Protein AF-A0AAP3A4E1-F1 (afdb_monomer_lite)

Foldseek 3Di:
DPDDDDPVLVCLLPDDDDDDDDDDDPPPCPVVSVVSNLVVCVVVPNDNVVDDDDD

Secondary structure (DSSP, 8-state):
--PPPPHHHHHHHH--SS-------TTS-HHHHHHHHHHHHHHTT--GGG-----

InterPro domains:
  IPR014016 UvrD-like helicase, ATP-binding domain [PF00580] (6-54)
  IPR027417 P-loop containing nucleoside triphosphate hydrolase [G3DSA:3.40.50.300] (1-55)
  IPR027417 P-loop containing nucleoside triphosphate hydrolase [SSF52540] (5-54)

Sequence (55 aa):
MTKRLTWEQKSIVSHDTGHALVKAVPGSGKTTILVKRVERLVKTGTDPRSILILM

pLDDT: mean 93.9, std 9.0, range [46.84, 97.94]

Organism: Escherichia coli (NCBI:txid562)

Structure (mmCIF, N/CA/C/O backbone):
data_AF-A0AAP3A4E1-F1
#
_entry.id   AF-A0AAP3A4E1-F1
#
loop_
_atom_site.group_PDB
_atom_site.id
_atom_site.type_symbol
_atom_site.label_atom_id
_atom_site.label_alt_id
_atom_site.label_comp_id
_atom_site.label_asym_id
_atom_site.label_entity_id
_atom_site.label_seq_id
_atom_site.pdbx_PDB_ins_code
_atom_site.Cartn_x
_atom_site.Cartn_y
_atom_site.Cartn_z
_atom_site.occupancy
_atom_site.B_iso_or_equiv
_atom_site.auth_seq_id
_atom_site.auth_comp_id
_atom_site.auth_asym_id
_atom_site.auth_atom_id
_atom_site.pdbx_PDB_model_num
ATOM 1 N N . MET A 1 1 ? 18.405 2.890 5.052 1.00 46.84 1 MET A N 1
ATOM 2 C CA . MET A 1 1 ? 18.373 4.123 4.231 1.00 46.84 1 MET A CA 1
ATOM 3 C C . MET A 1 1 ? 16.931 4.490 3.910 1.00 46.84 1 MET A C 1
ATOM 5 O O . MET A 1 1 ? 16.271 3.771 3.170 1.00 46.84 1 MET A O 1
ATOM 9 N N . THR A 1 2 ? 16.417 5.580 4.470 1.00 57.03 2 THR A N 1
ATOM 10 C CA . THR A 1 2 ? 15.076 6.100 4.162 1.00 57.03 2 THR A CA 1
ATOM 11 C C . THR A 1 2 ? 15.153 6.931 2.881 1.00 57.03 2 THR A C 1
ATOM 13 O O . THR A 1 2 ? 15.393 8.133 2.913 1.00 57.03 2 THR A O 1
ATOM 16 N N . LYS A 1 3 ? 15.015 6.281 1.718 1.00 74.75 3 LYS A N 1
ATOM 17 C CA . LYS A 1 3 ? 14.945 6.990 0.432 1.00 74.75 3 LYS A CA 1
ATOM 18 C C . LYS A 1 3 ? 13.587 7.689 0.324 1.00 74.75 3 LYS A C 1
ATOM 20 O O . LYS A 1 3 ? 12.549 7.072 0.566 1.00 74.75 3 LYS A O 1
ATOM 25 N N . ARG A 1 4 ? 13.592 8.982 -0.009 1.00 90.31 4 ARG A N 1
ATOM 26 C CA . ARG A 1 4 ? 12.367 9.769 -0.210 1.00 90.31 4 ARG A CA 1
ATOM 27 C C . ARG A 1 4 ? 11.624 9.242 -1.442 1.00 90.31 4 ARG A C 1
ATOM 29 O O . ARG A 1 4 ? 12.240 9.063 -2.489 1.00 90.31 4 ARG A O 1
ATOM 36 N N . LEU A 1 5 ? 10.320 9.002 -1.307 1.00 95.25 5 LEU A N 1
ATOM 37 C CA . LEU A 1 5 ? 9.467 8.587 -2.423 1.00 95.25 5 LEU A CA 1
ATOM 38 C C . LEU A 1 5 ? 9.281 9.733 -3.425 1.00 95.25 5 LEU A C 1
ATOM 40 O O . LEU A 1 5 ? 9.143 10.894 -3.014 1.00 95.25 5 LEU A O 1
ATOM 44 N N . THR A 1 6 ? 9.224 9.398 -4.715 1.00 96.25 6 THR A N 1
ATOM 45 C CA . THR A 1 6 ? 8.809 10.342 -5.767 1.00 96.25 6 THR A CA 1
ATOM 46 C C . THR A 1 6 ? 7.319 10.673 -5.646 1.00 96.25 6 THR A C 1
ATOM 48 O O . THR A 1 6 ? 6.595 10.064 -4.853 1.00 96.25 6 THR A O 1
ATOM 51 N N . TRP A 1 7 ? 6.836 11.645 -6.418 1.00 96.88 7 TRP A N 1
ATOM 52 C CA . TRP A 1 7 ? 5.418 12.012 -6.416 1.00 96.88 7 TRP A CA 1
ATOM 53 C C . TRP A 1 7 ? 4.521 10.879 -6.926 1.00 96.88 7 TRP A C 1
ATOM 55 O O . TRP A 1 7 ? 3.495 10.587 -6.315 1.00 96.88 7 TRP A O 1
ATOM 65 N N . GLU A 1 8 ? 4.955 10.167 -7.962 1.00 96.50 8 GLU A N 1
ATOM 66 C CA . GLU A 1 8 ? 4.268 9.000 -8.519 1.00 96.50 8 GLU A CA 1
ATOM 67 C C . GLU A 1 8 ? 4.183 7.877 -7.482 1.00 96.50 8 GLU A C 1
ATOM 69 O O . GLU A 1 8 ? 3.118 7.313 -7.241 1.00 96.50 8 GLU A O 1
ATOM 74 N N . GLN A 1 9 ? 5.295 7.592 -6.797 1.00 97.12 9 GLN A N 1
ATOM 75 C CA . GLN A 1 9 ? 5.335 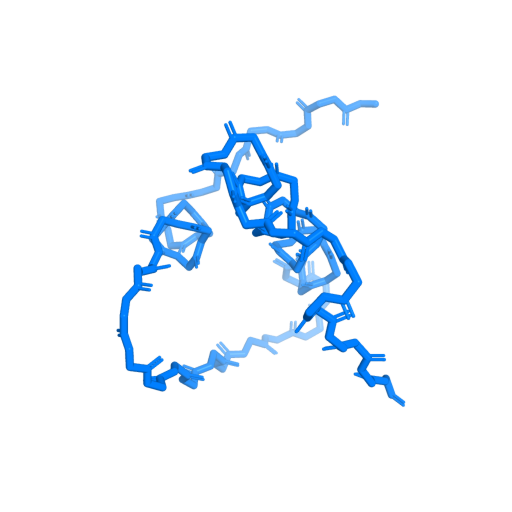6.583 -5.740 1.00 97.12 9 GLN A CA 1
ATOM 76 C C . GLN A 1 9 ? 4.436 6.954 -4.555 1.00 97.12 9 GLN A C 1
ATOM 78 O O . GLN A 1 9 ? 3.752 6.087 -4.013 1.00 97.12 9 GLN A O 1
ATOM 83 N N . LYS A 1 10 ? 4.403 8.235 -4.163 1.00 97.06 10 LYS A N 1
ATOM 84 C CA . LYS A 1 10 ? 3.482 8.718 -3.125 1.00 97.06 10 LYS A CA 1
ATOM 85 C C . LYS A 1 10 ? 2.029 8.521 -3.533 1.00 97.06 10 LYS A C 1
ATOM 87 O O . LYS A 1 10 ? 1.280 8.019 -2.709 1.00 97.06 10 LYS A O 1
ATOM 92 N N . SER A 1 11 ? 1.666 8.843 -4.778 1.00 96.75 11 SER A N 1
ATOM 93 C CA . SER A 1 11 ? 0.307 8.650 -5.308 1.00 96.75 11 SER A CA 1
ATOM 94 C C . SER A 1 11 ? -0.147 7.187 -5.202 1.00 96.75 11 SER A C 1
ATOM 96 O O . SER A 1 11 ? -1.245 6.897 -4.730 1.00 96.75 11 SER A O 1
ATOM 98 N N . ILE A 1 12 ? 0.745 6.244 -5.528 1.00 97.38 12 ILE A N 1
ATOM 99 C CA . ILE A 1 12 ? 0.474 4.802 -5.407 1.00 97.38 12 ILE A CA 1
ATOM 100 C C . ILE A 1 12 ? 0.285 4.384 -3.940 1.00 97.38 12 ILE A C 1
ATOM 102 O O . ILE A 1 12 ? -0.623 3.615 -3.609 1.00 97.38 12 ILE A O 1
ATOM 106 N N . VAL A 1 13 ? 1.137 4.885 -3.041 1.00 97.44 13 VAL A N 1
ATOM 107 C CA . VAL A 1 13 ? 1.030 4.604 -1.602 1.00 97.44 13 VAL A CA 1
ATOM 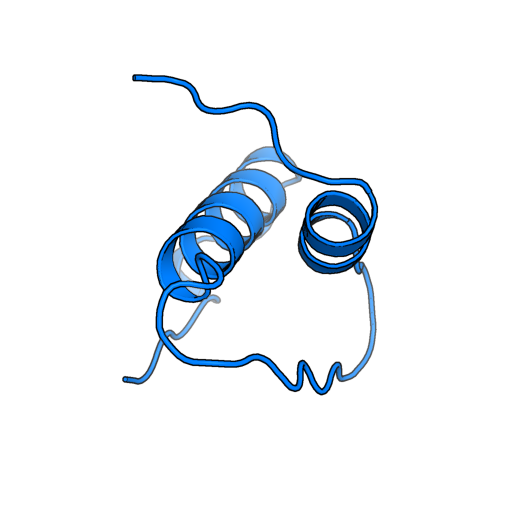108 C C . VAL A 1 13 ? -0.262 5.196 -1.030 1.00 97.44 13 VAL A C 1
ATOM 110 O O . VAL A 1 13 ? -0.937 4.529 -0.248 1.00 97.44 13 VAL A O 1
ATOM 113 N N . SER A 1 14 ? -0.640 6.409 -1.441 1.00 97.12 14 SER A N 1
ATOM 114 C CA . SER A 1 14 ? -1.827 7.121 -0.958 1.00 97.12 14 SER A CA 1
ATOM 115 C C . SER A 1 14 ? -3.142 6.677 -1.599 1.00 97.12 14 SER A C 1
ATOM 117 O O . SER A 1 14 ? -4.191 7.136 -1.164 1.00 97.12 14 SER A O 1
ATOM 119 N N . HIS A 1 15 ? -3.119 5.808 -2.612 1.00 97.31 15 HIS A N 1
ATOM 120 C CA . HIS A 1 15 ? -4.342 5.325 -3.247 1.00 97.31 15 HIS A CA 1
ATOM 121 C C . HIS A 1 15 ? -5.250 4.608 -2.232 1.00 97.31 15 HIS A C 1
ATOM 123 O O . HIS A 1 15 ? -4.783 3.739 -1.490 1.00 97.31 15 HIS A O 1
ATOM 129 N N . ASP A 1 16 ? -6.525 4.988 -2.187 1.00 91.62 16 ASP A N 1
ATOM 130 C CA . ASP A 1 16 ? -7.400 4.691 -1.050 1.00 91.62 16 ASP A CA 1
ATOM 131 C C . ASP A 1 16 ? -8.432 3.599 -1.346 1.00 91.62 16 ASP A C 1
ATOM 133 O O . ASP A 1 16 ? -8.474 2.588 -0.650 1.00 91.62 16 ASP A O 1
ATOM 137 N N . THR A 1 17 ? -9.214 3.753 -2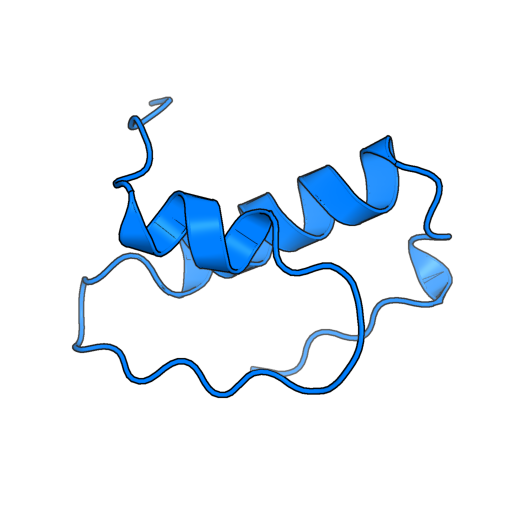.414 1.00 90.19 17 THR A N 1
ATOM 138 C CA . THR A 1 17 ? -10.340 2.867 -2.733 1.00 90.19 17 THR A CA 1
ATOM 139 C C . THR A 1 17 ? -10.326 2.431 -4.195 1.00 90.19 17 THR A C 1
ATOM 141 O O . THR A 1 17 ? -9.823 3.141 -5.063 1.00 90.19 17 THR A O 1
ATOM 144 N N . GLY A 1 18 ? -10.915 1.269 -4.479 1.00 94.06 18 GLY A N 1
ATOM 145 C CA . GLY A 1 18 ? -10.976 0.707 -5.829 1.00 94.06 18 GLY A CA 1
ATOM 146 C C . GLY A 1 18 ? -9.704 -0.033 -6.252 1.00 94.06 18 GLY A C 1
ATOM 147 O O . GLY A 1 18 ? -8.818 -0.320 -5.445 1.00 94.06 18 GLY A O 1
ATOM 148 N N . HIS A 1 19 ? -9.646 -0.396 -7.533 1.00 96.00 19 HIS A N 1
ATOM 149 C CA . HIS A 1 19 ? -8.517 -1.118 -8.117 1.00 96.00 19 HIS A CA 1
ATOM 150 C C . HIS A 1 19 ? -7.488 -0.152 -8.715 1.00 96.00 19 HIS A C 1
ATOM 152 O O . HIS A 1 19 ? -7.851 0.790 -9.417 1.00 96.00 19 HIS A O 1
ATOM 158 N N . ALA A 1 20 ? -6.199 -0.448 -8.526 1.00 95.94 20 ALA A N 1
ATOM 159 C CA . ALA A 1 20 ? -5.102 0.247 -9.195 1.00 95.94 20 ALA A CA 1
ATOM 160 C C . ALA A 1 20 ? -4.264 -0.704 -10.048 1.00 95.94 20 ALA A C 1
ATOM 162 O O . ALA A 1 20 ? -3.910 -1.802 -9.622 1.00 95.94 20 ALA A O 1
ATOM 163 N N . LEU A 1 21 ? -3.868 -0.218 -11.226 1.00 96.31 21 LEU A N 1
ATOM 164 C CA . LEU A 1 21 ? -2.864 -0.838 -12.081 1.00 96.31 21 LEU A CA 1
ATOM 165 C C . LEU A 1 21 ? -1.620 0.054 -12.121 1.00 96.31 21 LEU A C 1
ATOM 167 O O . LEU A 1 21 ? -1.680 1.193 -12.578 1.00 96.31 21 LEU A O 1
ATOM 171 N N . VAL A 1 22 ? -0.480 -0.479 -11.684 1.00 95.88 22 VAL A N 1
ATOM 172 C CA . VAL A 1 22 ? 0.799 0.244 -11.669 1.00 95.88 22 VAL A CA 1
ATOM 173 C C . VAL A 1 22 ? 1.745 -0.373 -12.694 1.00 95.88 22 VAL A C 1
ATOM 175 O O . VAL A 1 22 ? 2.279 -1.461 -12.489 1.00 95.88 22 VAL A O 1
ATOM 178 N N . LYS A 1 23 ? 1.987 0.338 -13.799 1.00 96.38 23 LYS A N 1
ATOM 179 C CA . LYS A 1 23 ? 2.990 -0.047 -14.803 1.00 96.38 23 LYS A CA 1
ATOM 180 C C . LYS A 1 23 ? 4.344 0.534 -14.410 1.00 96.38 23 LYS A C 1
ATOM 182 O O . LYS A 1 23 ? 4.461 1.744 -14.241 1.00 96.38 23 LYS A O 1
ATOM 187 N N . ALA A 1 24 ? 5.365 -0.309 -14.253 1.00 94.94 24 ALA A N 1
ATOM 188 C CA . ALA A 1 24 ? 6.678 0.161 -13.823 1.00 94.94 24 ALA A CA 1
ATOM 189 C C . ALA A 1 24 ? 7.844 -0.704 -14.330 1.00 94.94 24 ALA A C 1
ATOM 191 O O . ALA A 1 24 ? 7.796 -1.936 -14.285 1.00 94.94 24 ALA A O 1
ATOM 192 N N . VAL A 1 25 ? 8.935 -0.049 -14.731 1.00 96.12 25 VAL A N 1
ATOM 193 C CA . VAL A 1 25 ? 10.157 -0.671 -15.279 1.00 96.12 25 VAL A CA 1
ATOM 194 C C . VAL A 1 25 ? 11.004 -1.383 -14.210 1.00 96.12 25 VAL A C 1
ATOM 196 O O . VAL A 1 25 ? 10.818 -1.136 -13.012 1.00 96.12 25 VAL A O 1
ATOM 199 N N . PRO A 1 26 ? 11.922 -2.300 -14.574 1.00 96.62 26 PRO A N 1
ATOM 200 C CA . PRO A 1 26 ? 12.902 -2.856 -13.635 1.00 96.62 26 PRO A CA 1
ATOM 201 C C . PRO A 1 26 ? 13.650 -1.761 -12.855 1.00 96.62 26 PRO A C 1
ATOM 203 O O . PRO A 1 26 ? 13.921 -0.689 -13.383 1.00 96.62 26 PRO A O 1
ATOM 206 N N . GLY A 1 27 ? 13.933 -1.996 -11.570 1.00 94.69 27 GLY A N 1
ATOM 207 C CA . GLY A 1 27 ? 14.644 -1.028 -10.720 1.00 94.69 27 GLY A CA 1
ATOM 208 C C . GLY A 1 27 ? 13.836 0.197 -10.255 1.00 94.69 27 GLY A C 1
ATOM 209 O O . GLY A 1 27 ? 14.338 0.978 -9.452 1.00 94.69 27 GLY A O 1
ATOM 210 N N . SER A 1 28 ? 12.569 0.354 -10.655 1.00 94.94 28 SER A N 1
ATOM 211 C CA . SER A 1 28 ? 11.736 1.517 -10.285 1.00 94.94 28 SER A CA 1
ATOM 212 C C . SER A 1 28 ? 11.273 1.566 -8.816 1.00 94.94 28 SER A C 1
ATOM 214 O O . SER A 1 28 ? 10.576 2.497 -8.410 1.00 94.94 28 SER A O 1
ATOM 216 N N . GLY A 1 29 ? 11.609 0.552 -8.011 1.00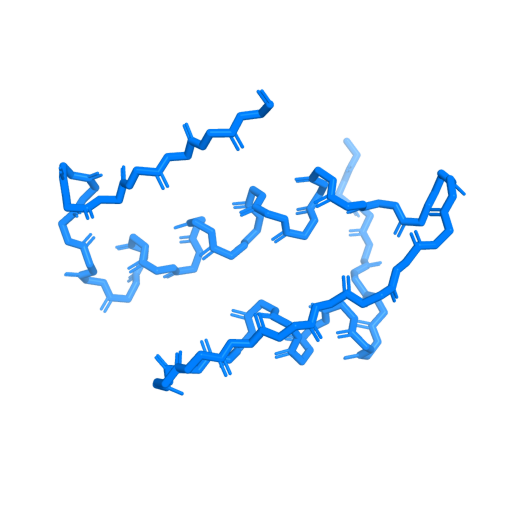 94.81 29 GLY A N 1
ATOM 217 C CA . GLY A 1 29 ? 11.194 0.464 -6.608 1.00 94.81 29 GLY A CA 1
ATOM 218 C C . GLY A 1 29 ? 9.798 -0.130 -6.379 1.00 94.81 29 GLY A C 1
ATOM 219 O O . GLY A 1 29 ? 9.162 0.217 -5.389 1.00 94.81 29 GLY A O 1
ATOM 220 N N . LYS A 1 30 ? 9.324 -1.038 -7.249 1.00 95.50 30 LYS A N 1
ATOM 221 C CA . LYS A 1 30 ? 8.035 -1.760 -7.106 1.00 95.50 30 LYS A CA 1
ATOM 222 C C . LYS A 1 30 ? 7.838 -2.401 -5.724 1.00 95.50 30 LYS A C 1
ATOM 224 O O . LYS A 1 30 ? 6.791 -2.255 -5.103 1.00 95.50 30 LYS A O 1
ATOM 229 N N . THR A 1 31 ? 8.869 -3.054 -5.202 1.00 94.88 31 THR A N 1
ATOM 230 C CA . THR A 1 31 ? 8.810 -3.648 -3.861 1.00 94.88 31 THR A CA 1
ATOM 231 C C . THR A 1 31 ? 8.755 -2.570 -2.779 1.00 94.88 31 THR A C 1
ATOM 233 O O . THR A 1 31 ? 7.988 -2.682 -1.829 1.00 94.88 31 THR A O 1
ATOM 236 N N . THR A 1 32 ? 9.509 -1.477 -2.941 1.00 95.62 32 THR A N 1
ATOM 237 C CA . THR A 1 32 ? 9.500 -0.347 -2.001 1.00 95.62 32 THR A CA 1
ATOM 238 C C . THR A 1 32 ? 8.120 0.299 -1.903 1.00 95.62 32 THR A C 1
ATOM 240 O O . THR A 1 32 ? 7.661 0.565 -0.794 1.00 95.62 32 THR A O 1
ATOM 243 N N . ILE A 1 33 ? 7.438 0.525 -3.032 1.00 96.12 33 ILE A N 1
ATOM 244 C CA . ILE A 1 33 ? 6.080 1.088 -3.023 1.00 96.12 33 ILE A CA 1
ATOM 245 C C . ILE A 1 33 ? 5.068 0.124 -2.401 1.00 96.12 33 ILE A C 1
ATOM 247 O O . ILE A 1 33 ? 4.211 0.578 -1.649 1.00 96.12 33 ILE A O 1
ATOM 251 N N . LEU A 1 34 ? 5.192 -1.188 -2.641 1.00 96.25 34 LEU A N 1
ATOM 252 C CA . LEU A 1 34 ? 4.296 -2.187 -2.059 1.00 96.25 34 LEU A CA 1
ATOM 253 C C . LEU A 1 34 ? 4.433 -2.220 -0.531 1.00 96.25 34 LEU A C 1
ATOM 255 O O . LEU A 1 34 ? 3.435 -2.098 0.174 1.00 96.25 34 LEU A O 1
ATOM 259 N N . VAL A 1 35 ? 5.666 -2.270 -0.016 1.00 96.38 35 VAL A N 1
ATOM 260 C CA . VAL A 1 35 ? 5.936 -2.216 1.432 1.00 96.38 35 VAL A CA 1
ATOM 261 C C . VAL A 1 35 ? 5.399 -0.922 2.042 1.00 96.38 35 VAL A C 1
ATOM 263 O O . VAL A 1 35 ? 4.732 -0.956 3.073 1.00 96.38 35 VAL A O 1
ATOM 266 N N . LYS A 1 36 ? 5.636 0.229 1.400 1.00 97.12 36 LYS A N 1
ATOM 267 C CA . LYS A 1 36 ? 5.156 1.526 1.902 1.00 97.12 36 LYS A CA 1
ATOM 268 C C . LYS A 1 36 ? 3.635 1.652 1.872 1.00 97.12 36 LYS A C 1
ATOM 270 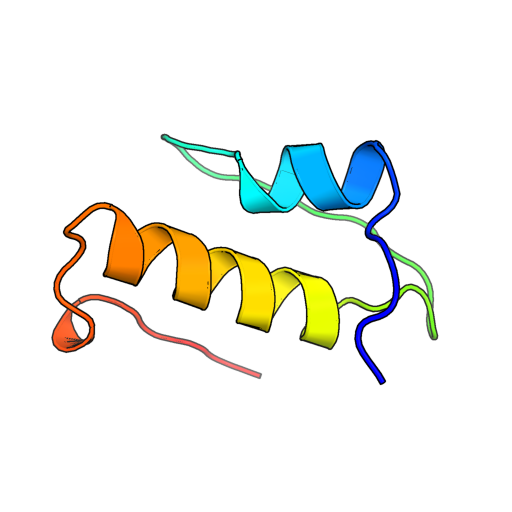O O . LYS A 1 36 ? 3.067 2.278 2.764 1.00 97.12 36 LYS A O 1
ATOM 275 N N . ARG A 1 37 ? 2.972 1.042 0.886 1.00 96.88 37 ARG A N 1
ATOM 276 C CA . ARG A 1 37 ? 1.509 0.960 0.823 1.00 96.88 37 ARG A CA 1
ATOM 277 C C . ARG A 1 37 ? 0.959 0.140 1.985 1.00 96.88 37 ARG A C 1
ATOM 279 O O . ARG A 1 37 ? 0.074 0.624 2.679 1.00 96.88 37 ARG A O 1
ATOM 286 N N . VAL A 1 38 ? 1.507 -1.050 2.226 1.00 97.19 38 VAL A N 1
ATOM 287 C CA . VAL A 1 38 ? 1.097 -1.913 3.348 1.00 97.19 38 VAL A CA 1
ATOM 288 C C . VAL A 1 38 ? 1.326 -1.203 4.681 1.00 97.19 38 VAL A C 1
ATOM 290 O O . VAL A 1 38 ? 0.423 -1.150 5.509 1.00 97.19 38 VAL A O 1
ATOM 293 N N . GLU A 1 39 ? 2.489 -0.567 4.856 1.00 97.44 39 GLU A N 1
ATOM 294 C CA . GLU A 1 39 ? 2.794 0.236 6.044 1.00 97.44 39 GLU A CA 1
ATOM 295 C C . GLU A 1 39 ? 1.747 1.338 6.274 1.00 97.44 39 GLU A C 1
ATOM 297 O O . GLU A 1 39 ? 1.292 1.515 7.403 1.00 97.44 39 GLU A O 1
ATOM 302 N N . ARG A 1 40 ? 1.337 2.066 5.222 1.00 97.31 40 ARG A N 1
ATOM 303 C CA . ARG A 1 40 ? 0.276 3.080 5.329 1.00 97.31 40 ARG A CA 1
ATOM 304 C C . ARG A 1 40 ? -1.057 2.448 5.721 1.00 97.31 40 ARG A C 1
ATOM 306 O O . ARG A 1 40 ? -1.644 2.919 6.683 1.00 97.31 40 ARG A O 1
ATOM 313 N N . LEU A 1 41 ? -1.508 1.413 5.007 1.00 97.38 41 LEU A N 1
ATOM 314 C CA . LEU A 1 41 ? -2.808 0.770 5.240 1.00 97.38 41 LEU A CA 1
ATOM 315 C C . LEU A 1 41 ? -2.953 0.290 6.687 1.00 97.38 41 LEU A C 1
ATOM 317 O O . LEU A 1 41 ? -3.971 0.554 7.324 1.00 97.38 41 LEU A O 1
ATOM 321 N N . VAL A 1 42 ? -1.909 -0.345 7.224 1.00 97.81 42 VAL A N 1
ATOM 322 C CA . VAL A 1 42 ? -1.882 -0.797 8.621 1.00 97.81 42 VAL A CA 1
ATOM 323 C C . VAL A 1 42 ? -1.910 0.391 9.585 1.00 97.81 42 VAL A C 1
ATOM 325 O O . VAL A 1 42 ? -2.705 0.402 10.521 1.00 97.81 42 VAL A O 1
ATOM 328 N N . LYS A 1 43 ? -1.104 1.434 9.342 1.00 97.44 43 LYS A N 1
ATOM 329 C CA . LYS A 1 43 ? -1.107 2.653 10.174 1.00 97.44 43 LYS A CA 1
ATOM 330 C C . LYS A 1 43 ? -2.445 3.388 10.165 1.00 97.44 43 LYS A C 1
ATOM 332 O O . LYS A 1 43 ? -2.765 4.052 11.143 1.00 97.44 43 LYS A O 1
ATOM 337 N N . THR A 1 44 ? -3.210 3.287 9.081 1.00 96.31 44 THR A N 1
ATOM 338 C CA . THR A 1 44 ? -4.537 3.902 8.949 1.00 96.31 44 THR A CA 1
ATOM 339 C C . THR A 1 44 ? -5.678 2.978 9.382 1.00 96.31 44 THR A C 1
ATOM 341 O O . THR A 1 44 ? -6.833 3.320 9.162 1.00 96.31 44 THR A O 1
ATOM 344 N N . GLY A 1 45 ? -5.381 1.831 10.007 1.00 97.06 45 GLY A N 1
ATOM 345 C CA . GLY A 1 45 ? -6.379 0.980 10.663 1.00 97.06 45 GLY A CA 1
ATOM 346 C C . GLY A 1 45 ? -6.852 -0.240 9.869 1.00 97.06 45 GLY A C 1
ATOM 347 O O . GLY A 1 45 ? -7.773 -0.919 10.311 1.00 97.06 45 GLY A O 1
ATOM 348 N N . THR A 1 46 ? -6.235 -0.557 8.726 1.00 97.19 46 THR A N 1
ATOM 349 C CA . THR A 1 46 ? -6.513 -1.826 8.029 1.00 97.19 46 THR A CA 1
ATOM 350 C C . THR A 1 46 ? -5.965 -2.988 8.858 1.00 97.19 46 THR A C 1
ATOM 352 O O . THR A 1 46 ? -4.780 -2.977 9.196 1.00 97.19 46 THR A O 1
ATOM 355 N N . ASP A 1 47 ? -6.790 -4.000 9.156 1.00 97.94 47 ASP A N 1
ATOM 356 C CA . ASP A 1 47 ? -6.326 -5.231 9.813 1.00 97.94 47 ASP A CA 1
ATOM 357 C C . ASP A 1 47 ? -5.249 -5.894 8.935 1.00 97.94 47 ASP A C 1
ATOM 359 O O . ASP A 1 47 ? -5.559 -6.288 7.805 1.00 97.94 47 ASP A O 1
ATOM 363 N N . PRO A 1 48 ? -4.001 -6.062 9.414 1.00 97.75 48 PRO A N 1
ATOM 364 C CA . PRO A 1 48 ? -2.945 -6.716 8.646 1.00 97.75 48 PRO A CA 1
ATOM 365 C C . PRO A 1 48 ? -3.334 -8.097 8.103 1.00 97.75 48 PRO A C 1
ATOM 367 O O . PRO A 1 48 ? -2.859 -8.482 7.039 1.00 97.75 48 PRO A O 1
ATOM 370 N N . ARG A 1 49 ? -4.216 -8.834 8.793 1.00 97.94 49 ARG A N 1
ATOM 371 C CA . ARG A 1 49 ? -4.673 -10.171 8.371 1.00 97.94 49 ARG A CA 1
ATOM 372 C C . ARG A 1 49 ? -5.595 -10.139 7.152 1.00 97.94 49 ARG A C 1
ATOM 374 O O . ARG A 1 49 ? -5.784 -11.166 6.512 1.00 97.94 49 ARG A O 1
ATOM 381 N N . SER A 1 50 ? -6.156 -8.975 6.827 1.00 97.00 50 SER A N 1
ATOM 382 C CA . SER A 1 50 ? -6.973 -8.766 5.626 1.00 97.00 50 SER A CA 1
ATOM 383 C C . SER A 1 50 ? -6.142 -8.460 4.372 1.00 97.00 50 SER A C 1
ATOM 385 O O . SER A 1 50 ? -6.687 -8.381 3.273 1.00 97.00 50 SER A O 1
ATOM 387 N N . ILE A 1 51 ? -4.822 -8.285 4.517 1.00 97.06 51 ILE A N 1
ATOM 388 C CA . ILE A 1 51 ? -3.918 -7.931 3.422 1.00 97.06 51 ILE A CA 1
ATOM 389 C C . ILE A 1 51 ? -3.217 -9.195 2.917 1.00 97.06 51 ILE A C 1
ATOM 391 O O . ILE A 1 51 ? -2.422 -9.804 3.630 1.00 97.06 51 ILE A O 1
ATOM 395 N N . LEU A 1 52 ? -3.453 -9.548 1.652 1.00 97.12 52 LEU A N 1
ATOM 396 C CA . LEU A 1 52 ? -2.736 -10.614 0.953 1.00 97.12 52 LEU A CA 1
ATOM 397 C C . LEU A 1 52 ? -1.735 -10.018 -0.043 1.00 97.12 52 LEU A C 1
ATOM 399 O O . LEU A 1 52 ? -2.083 -9.149 -0.843 1.00 97.12 52 LEU A O 1
ATOM 403 N N . ILE A 1 53 ? -0.498 -10.514 -0.017 1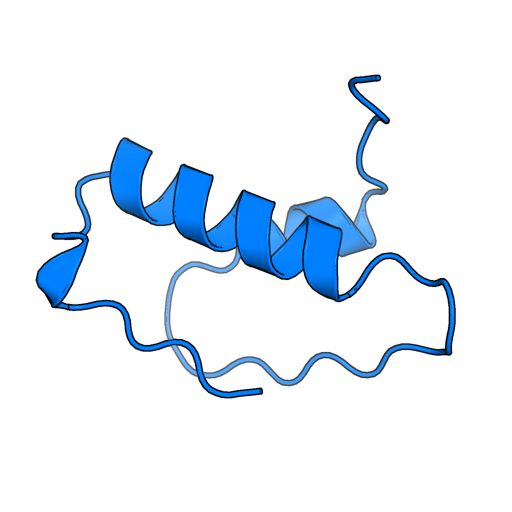.00 95.75 53 ILE A N 1
ATOM 404 C CA . ILE A 1 53 ? 0.545 -10.183 -0.992 1.00 95.75 53 ILE A CA 1
ATOM 405 C C . ILE A 1 53 ? 0.940 -11.463 -1.720 1.00 95.75 53 ILE A C 1
ATOM 407 O O . ILE A 1 53 ? 1.310 -12.446 -1.083 1.00 95.75 53 ILE A O 1
ATOM 411 N N . LEU A 1 54 ? 0.886 -11.422 -3.049 1.00 94.69 54 LEU A N 1
ATOM 412 C CA . LEU A 1 54 ? 1.347 -12.483 -3.940 1.00 94.69 54 LEU A CA 1
ATOM 413 C C . LEU A 1 54 ? 2.493 -11.924 -4.793 1.00 94.69 54 LEU A C 1
ATOM 415 O O . LEU A 1 54 ? 2.428 -10.762 -5.206 1.00 94.69 54 LEU A O 1
ATOM 419 N N . MET A 1 55 ? 3.540 -12.722 -5.011 1.00 83.06 55 MET A N 1
ATOM 420 C CA . MET A 1 55 ? 4.712 -12.360 -5.821 1.00 83.06 55 MET A CA 1
ATOM 421 C C . MET A 1 55 ? 4.896 -13.316 -6.985 1.00 83.06 55 MET A C 1
ATOM 423 O O . MET A 1 55 ? 4.698 -14.530 -6.766 1.00 83.06 55 MET A O 1
#

Radius of gyration: 11.5 Å; chains: 1; bounding box: 29×24×26 Å